Protein AF-A0A537YEX0-F1 (afdb_monomer_lite)

pLDDT: mean 91.03, std 6.36, range [62.44, 97.62]

Sequence (92 aa):
MTRCRDCGLEKPDSDFPRNRSTSSGRGAYCKDCHNRRGRESVRKAGGSRHYHHDHETGSVRGVVCLNCNGGMGHFRDDPVLLAAAAAYLRRG

Foldseek 3Di:
DAAAPPPRDDDDQVQFDQDPVDPVRGDNHGPVVVVVVVVVVCVVVVADWDFAADPPPRHGPDIDHPCVNVVCVVQVVDVVSVVVVVVVVVVD

Structure (mmCIF, N/CA/C/O backbone):
data_AF-A0A537YEX0-F1
#
_entry.id   AF-A0A537YEX0-F1
#
loop_
_atom_site.group_PDB
_atom_site.id
_atom_site.type_symbol
_atom_site.label_atom_id
_atom_site.label_alt_id
_atom_site.label_comp_id
_atom_site.label_asym_id
_atom_site.label_entity_id
_atom_site.label_seq_id
_atom_site.pdbx_PDB_ins_code
_atom_site.Cartn_x
_atom_site.Cartn_y
_atom_site.Cartn_z
_atom_site.occupancy
_atom_site.B_iso_or_equiv
_atom_site.auth_seq_id
_atom_site.auth_comp_id
_atom_site.auth_asym_id
_atom_site.auth_atom_id
_atom_site.pdbx_PDB_model_num
ATOM 1 N N . MET A 1 1 ? -11.467 -3.248 28.860 1.00 87.00 1 MET A N 1
ATOM 2 C CA . MET A 1 1 ? -12.230 -3.948 27.802 1.00 87.00 1 MET A CA 1
ATOM 3 C C . MET A 1 1 ? -13.021 -2.886 27.076 1.00 87.00 1 MET A C 1
ATOM 5 O O . MET A 1 1 ? -13.618 -2.042 27.732 1.00 87.00 1 MET A O 1
ATOM 9 N N . THR A 1 2 ? -12.993 -2.896 25.748 1.00 91.75 2 THR A N 1
ATOM 10 C CA . THR A 1 2 ? -13.636 -1.877 24.915 1.00 91.75 2 THR A CA 1
ATOM 11 C C . THR A 1 2 ? -14.416 -2.572 23.803 1.00 91.75 2 THR A C 1
ATOM 13 O O . THR A 1 2 ? -13.936 -3.537 23.205 1.00 91.75 2 THR A O 1
ATOM 16 N N . ARG A 1 3 ? -15.624 -2.086 23.505 1.00 95.75 3 ARG A N 1
ATOM 17 C CA . ARG A 1 3 ? -16.458 -2.605 22.415 1.00 95.75 3 ARG A CA 1
ATOM 18 C C . ARG A 1 3 ? -16.161 -1.878 21.106 1.00 95.75 3 ARG A C 1
ATOM 20 O O . ARG A 1 3 ? -16.216 -0.650 21.039 1.00 95.75 3 ARG A O 1
ATOM 27 N N . CYS A 1 4 ? -15.870 -2.626 20.043 1.00 97.00 4 CYS A N 1
ATOM 28 C CA . CYS A 1 4 ? -15.657 -2.046 18.720 1.00 97.00 4 CYS A CA 1
ATOM 29 C C . CYS A 1 4 ? -16.983 -1.598 18.093 1.00 97.00 4 CYS A C 1
ATOM 31 O O . CYS A 1 4 ? -17.913 -2.389 17.984 1.00 97.00 4 CYS A O 1
ATOM 33 N N . ARG A 1 5 ? -17.049 -0.353 17.598 1.00 96.12 5 ARG A N 1
ATOM 34 C CA . ARG A 1 5 ? -18.258 0.192 16.944 1.00 96.12 5 ARG A CA 1
ATOM 35 C C . ARG A 1 5 ? -18.544 -0.361 15.540 1.00 96.12 5 ARG A C 1
ATOM 37 O O . ARG A 1 5 ? -19.534 0.030 14.941 1.00 96.12 5 ARG A O 1
ATOM 44 N N . ASP A 1 6 ? -17.661 -1.197 14.998 1.00 95.75 6 ASP A N 1
ATOM 45 C CA . ASP A 1 6 ? -17.765 -1.730 13.632 1.00 95.75 6 ASP A CA 1
ATOM 46 C C . ASP A 1 6 ? -18.130 -3.221 13.675 1.00 95.75 6 ASP A C 1
ATOM 48 O O . ASP A 1 6 ? -19.238 -3.595 13.315 1.00 95.75 6 ASP A O 1
ATOM 52 N N . CYS A 1 7 ? -17.269 -4.073 14.246 1.00 96.75 7 CYS A N 1
ATOM 53 C CA . CYS A 1 7 ? -17.582 -5.500 14.395 1.00 96.75 7 CYS A CA 1
ATOM 54 C C . CYS A 1 7 ? -18.418 -5.850 15.637 1.00 96.75 7 CYS A C 1
ATOM 56 O O . CYS A 1 7 ? -18.788 -7.005 15.811 1.00 96.75 7 CYS A O 1
ATOM 58 N N . GLY A 1 8 ? -18.673 -4.900 16.540 1.00 96.44 8 GLY A N 1
ATOM 59 C CA . GLY A 1 8 ? -19.501 -5.107 17.731 1.00 96.44 8 GLY A CA 1
ATOM 60 C C . GLY A 1 8 ? -18.858 -5.914 18.865 1.00 96.44 8 GLY A C 1
ATOM 61 O O . GLY A 1 8 ? -19.418 -5.910 19.959 1.00 96.44 8 GLY A O 1
ATOM 62 N N . LEU A 1 9 ? -17.706 -6.555 18.633 1.00 96.94 9 LEU A N 1
ATOM 63 C CA . LEU A 1 9 ? -17.014 -7.404 19.608 1.00 96.94 9 LEU A CA 1
ATOM 64 C C . LEU A 1 9 ? -16.375 -6.593 20.744 1.00 96.94 9 LEU A C 1
ATOM 66 O O . LEU A 1 9 ? -15.794 -5.525 20.512 1.00 96.94 9 LEU A O 1
ATOM 70 N N . GLU A 1 10 ? -16.426 -7.144 21.955 1.00 96.94 10 GLU A N 1
ATOM 71 C CA . GLU A 1 10 ? -15.624 -6.693 23.092 1.00 96.94 10 GLU A CA 1
ATOM 72 C C . GLU A 1 10 ? -14.213 -7.269 23.000 1.00 96.94 10 GLU A C 1
ATOM 74 O O . GLU A 1 10 ? -14.023 -8.468 22.802 1.00 96.94 10 GLU A O 1
ATOM 79 N N . LYS A 1 11 ? -13.209 -6.400 23.109 1.00 95.38 11 LYS A N 1
ATOM 80 C CA . LYS A 1 11 ? -11.797 -6.773 23.012 1.00 95.38 11 LYS A CA 1
ATOM 81 C C . LYS A 1 11 ? -10.977 -6.064 24.097 1.00 95.38 11 LYS A C 1
ATOM 83 O O . LYS A 1 11 ? -11.413 -5.028 24.618 1.00 95.38 11 LYS A O 1
ATOM 88 N N . PRO A 1 12 ? -9.784 -6.581 24.440 1.00 96.06 12 PRO A N 1
ATOM 89 C CA . PRO A 1 12 ? -8.851 -5.878 25.310 1.00 96.06 12 PRO A CA 1
ATOM 90 C C . PRO A 1 12 ? -8.524 -4.495 24.754 1.00 96.06 12 PRO A C 1
ATOM 92 O O . PRO A 1 12 ? -8.431 -4.308 23.542 1.00 96.06 12 PRO A O 1
ATOM 95 N N . ASP A 1 13 ? -8.281 -3.517 25.624 1.00 94.12 13 ASP A N 1
ATOM 96 C CA . ASP A 1 13 ? -8.025 -2.148 25.165 1.00 94.12 13 ASP A CA 1
ATOM 97 C C . ASP A 1 13 ? -6.775 -2.084 24.269 1.00 94.12 13 ASP A C 1
ATOM 99 O O . ASP A 1 13 ? -6.656 -1.198 23.421 1.00 94.12 13 ASP A O 1
ATOM 103 N N . SER A 1 14 ? -5.822 -3.009 24.445 1.00 95.06 14 SER A N 1
ATOM 104 C CA . SER A 1 14 ? -4.625 -3.164 23.604 1.00 95.06 14 SER A CA 1
ATOM 105 C C . SER A 1 14 ? -4.934 -3.461 22.136 1.00 95.06 14 SER A C 1
ATOM 107 O O . SER A 1 14 ? -4.093 -3.179 21.280 1.00 95.06 14 SER A O 1
ATOM 109 N N . ASP A 1 15 ? -6.128 -3.963 21.826 1.00 97.31 15 ASP A N 1
ATOM 110 C CA . ASP A 1 15 ? -6.595 -4.198 20.458 1.00 97.31 15 ASP A CA 1
ATOM 111 C C . ASP A 1 15 ? -7.179 -2.945 19.811 1.00 97.31 15 ASP A C 1
ATOM 113 O O . ASP A 1 15 ? -7.628 -2.993 18.668 1.00 97.31 15 ASP A O 1
ATOM 117 N N . PHE A 1 16 ? -7.144 -1.805 20.499 1.00 97.12 16 PHE A N 1
ATOM 118 C CA . PHE A 1 16 ? -7.571 -0.514 19.980 1.00 97.12 16 PHE A CA 1
ATOM 119 C C . PHE A 1 16 ? -6.358 0.417 19.845 1.00 97.12 16 PHE A C 1
ATOM 121 O O . PHE A 1 16 ? -5.483 0.434 20.718 1.00 97.12 16 PHE A O 1
ATOM 128 N N . PRO A 1 17 ? -6.259 1.199 18.754 1.00 96.25 17 PRO A N 1
ATOM 129 C CA . PRO A 1 17 ? -5.190 2.178 18.597 1.00 96.25 17 PRO A CA 1
ATOM 130 C C . PRO A 1 17 ? -5.281 3.244 19.696 1.00 96.25 17 PRO A C 1
ATOM 132 O O . PRO A 1 17 ? -6.375 3.610 20.129 1.00 96.25 17 PRO A O 1
ATOM 135 N N . ARG A 1 18 ? -4.134 3.757 20.156 1.00 95.94 18 ARG A N 1
ATOM 136 C CA . ARG A 1 18 ? -4.111 4.856 21.131 1.00 95.94 18 ARG A CA 1
ATOM 137 C C . ARG A 1 18 ? -4.639 6.127 20.475 1.00 95.94 18 ARG A C 1
ATOM 139 O O . ARG A 1 18 ? -4.193 6.494 19.392 1.00 95.94 18 ARG A O 1
ATOM 146 N N . ASN A 1 19 ? -5.561 6.804 21.145 1.00 94.75 19 ASN A N 1
ATOM 147 C CA . ASN A 1 19 ? -6.092 8.084 20.704 1.00 94.75 19 ASN A CA 1
ATOM 148 C C . ASN A 1 19 ? -6.238 9.031 21.898 1.00 94.75 19 ASN A C 1
ATOM 150 O O . ASN A 1 19 ? -7.235 8.996 22.619 1.00 94.75 19 ASN A O 1
ATOM 154 N N . ARG A 1 20 ? -5.239 9.901 22.071 1.00 95.12 20 ARG A N 1
ATOM 155 C CA . ARG A 1 20 ? -5.188 10.901 23.149 1.00 95.12 20 ARG A CA 1
ATOM 156 C C . ARG A 1 20 ? -6.302 11.950 23.089 1.00 95.12 20 ARG A C 1
ATOM 158 O O . ARG A 1 20 ? -6.517 12.641 24.071 1.00 95.12 20 ARG A O 1
ATOM 165 N N . SER A 1 21 ? -7.007 12.066 21.964 1.00 94.31 21 SER A N 1
ATOM 166 C CA . SER A 1 21 ? -8.129 12.996 21.797 1.00 94.31 21 SER A CA 1
ATOM 167 C C . SER A 1 21 ? -9.453 12.446 22.338 1.00 94.31 21 SER A C 1
ATOM 169 O O . SER A 1 21 ? -10.479 13.108 22.234 1.00 94.31 21 SER A O 1
ATOM 171 N N . THR A 1 22 ? -9.460 11.227 22.882 1.00 90.62 22 THR A N 1
ATOM 172 C CA . THR A 1 22 ? -10.643 10.600 23.486 1.00 90.62 22 THR A CA 1
ATOM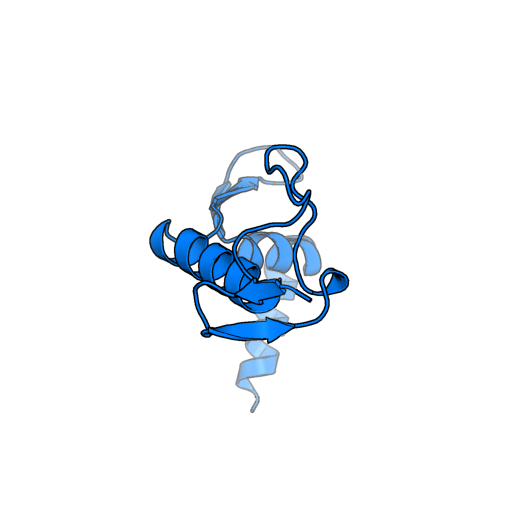 173 C C . THR A 1 22 ? -10.451 10.466 24.989 1.00 90.62 22 THR A C 1
ATOM 175 O O . THR A 1 22 ? -9.339 10.195 25.439 1.00 90.62 22 THR A O 1
ATOM 178 N N . SER A 1 23 ? -11.531 10.591 25.762 1.00 86.88 23 SER A N 1
ATOM 179 C CA . SER A 1 23 ? -11.500 10.425 27.223 1.00 86.88 23 SER A CA 1
ATOM 180 C C . SER A 1 23 ? -10.975 9.054 27.661 1.00 86.88 23 SER A C 1
ATOM 182 O O . SER A 1 23 ? -10.309 8.951 28.683 1.00 86.88 23 SER A O 1
ATOM 184 N N . SER A 1 24 ? -11.215 8.004 26.870 1.00 86.44 24 SER A N 1
ATOM 185 C CA . SER A 1 24 ? -10.709 6.651 27.130 1.00 86.44 24 SER A CA 1
ATOM 186 C C . SER A 1 24 ? -9.270 6.418 26.654 1.00 86.44 24 SER A C 1
ATOM 188 O O . SER A 1 24 ? -8.704 5.352 26.896 1.00 86.44 24 SER A O 1
ATOM 190 N N . GLY A 1 25 ? -8.663 7.363 25.928 1.00 93.56 25 GLY A N 1
ATOM 191 C CA . GLY A 1 25 ? -7.333 7.198 25.338 1.00 93.56 25 GLY A CA 1
ATOM 192 C C . GLY A 1 25 ? -7.255 6.144 24.222 1.00 93.56 25 GLY A C 1
ATOM 193 O O . GLY A 1 25 ? -6.151 5.805 23.778 1.00 93.56 25 GLY A O 1
ATOM 194 N N . ARG A 1 26 ? -8.390 5.600 23.758 1.00 94.06 26 ARG A N 1
ATOM 195 C CA . ARG A 1 26 ? -8.474 4.500 22.782 1.00 94.06 26 ARG A CA 1
ATOM 196 C C . ARG A 1 26 ? -9.403 4.846 21.625 1.00 94.06 26 ARG A C 1
ATOM 198 O O . ARG A 1 26 ? -10.418 5.517 21.779 1.00 94.06 26 ARG A O 1
ATOM 205 N N . GLY A 1 27 ? -9.053 4.356 20.441 1.00 94.38 27 GLY A N 1
ATOM 206 C CA . GLY A 1 27 ? -9.859 4.511 19.238 1.00 94.38 27 GLY A CA 1
ATOM 207 C C . GLY A 1 27 ? -11.230 3.838 19.346 1.00 94.38 27 GLY A C 1
ATOM 208 O O . GLY A 1 27 ? -11.428 2.884 20.089 1.00 94.38 27 GLY A O 1
ATOM 209 N N . ALA A 1 28 ? -12.176 4.312 18.536 1.00 94.88 28 ALA A N 1
ATOM 210 C CA . ALA A 1 28 ? -13.538 3.777 18.448 1.00 94.88 28 ALA A CA 1
ATOM 211 C C . ALA A 1 28 ? -13.632 2.366 17.826 1.00 94.88 28 ALA A C 1
ATOM 213 O O . ALA A 1 28 ? -14.658 1.690 17.937 1.00 94.88 28 ALA A O 1
ATOM 214 N N . TYR A 1 29 ? -12.580 1.937 17.127 1.00 96.56 29 TYR A N 1
ATOM 215 C CA . TYR A 1 29 ? -12.540 0.705 16.346 1.00 96.56 29 TYR A CA 1
ATOM 216 C C . TYR A 1 29 ? -11.326 -0.124 16.750 1.00 96.56 29 TYR A C 1
ATOM 218 O O . TYR A 1 29 ? -10.267 0.446 17.019 1.00 96.56 29 TYR A O 1
ATOM 226 N N . CYS A 1 30 ? -11.459 -1.454 16.758 1.00 97.44 30 CYS A N 1
ATOM 227 C CA . CYS A 1 30 ? -10.298 -2.319 16.94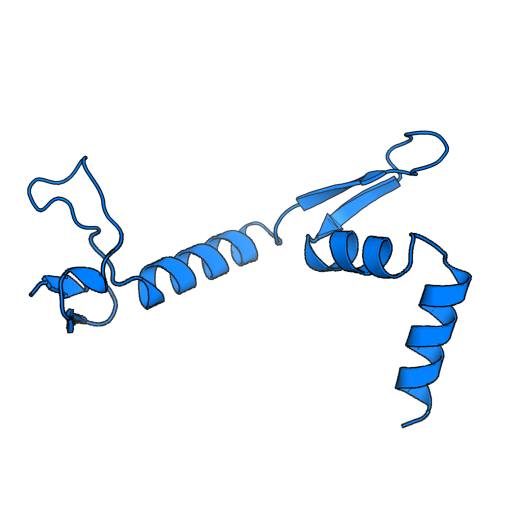3 1.00 97.44 30 CYS A CA 1
ATOM 228 C C . CYS A 1 30 ? -9.303 -2.119 15.788 1.00 97.44 30 CYS A C 1
ATOM 230 O O . CYS A 1 30 ? -9.682 -1.666 14.704 1.00 97.44 30 CYS A O 1
ATOM 232 N N . LYS A 1 31 ? -8.036 -2.480 16.002 1.00 97.19 31 LYS A N 1
AT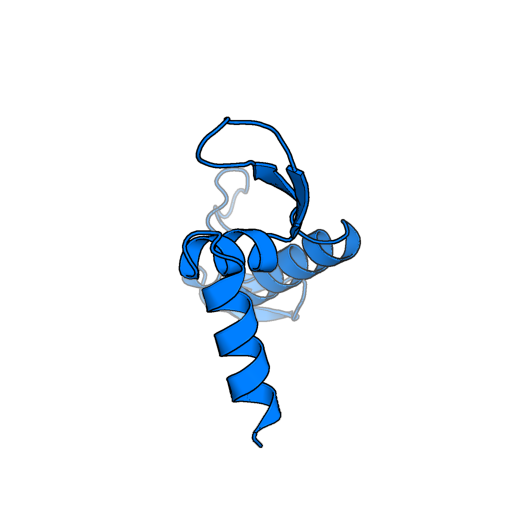OM 233 C CA . LYS A 1 31 ? -6.952 -2.380 15.015 1.00 97.19 31 LYS A CA 1
ATOM 234 C C . LYS A 1 31 ? -7.331 -3.026 13.683 1.00 97.19 31 LYS A C 1
ATOM 236 O O . LYS A 1 31 ? -7.084 -2.433 12.638 1.00 97.19 31 LYS A O 1
ATOM 241 N N . ASP A 1 32 ? -8.008 -4.173 13.707 1.00 97.50 32 ASP A N 1
ATOM 242 C CA . ASP A 1 32 ? -8.435 -4.873 12.489 1.00 97.50 32 ASP A CA 1
ATOM 243 C C . ASP A 1 32 ? -9.441 -4.052 11.677 1.00 97.50 32 ASP A C 1
ATOM 245 O O . ASP A 1 32 ? -9.237 -3.815 10.485 1.00 97.50 32 ASP A O 1
ATOM 249 N N . CYS A 1 33 ? -10.509 -3.569 12.322 1.00 97.56 33 CYS A N 1
ATOM 250 C CA . CYS A 1 33 ? -11.527 -2.749 11.664 1.00 97.56 33 CYS A CA 1
ATOM 251 C C . CYS A 1 33 ? -10.957 -1.393 11.232 1.00 97.56 33 CYS A C 1
ATOM 253 O O . CYS A 1 33 ? -11.235 -0.931 10.127 1.00 97.56 33 CYS A O 1
ATOM 255 N N . HIS A 1 34 ? -10.094 -0.792 12.050 1.00 96.25 34 HIS A N 1
ATOM 256 C CA . HIS A 1 34 ? -9.360 0.420 11.701 1.00 96.25 34 HIS A CA 1
ATOM 257 C C . HIS A 1 34 ? -8.52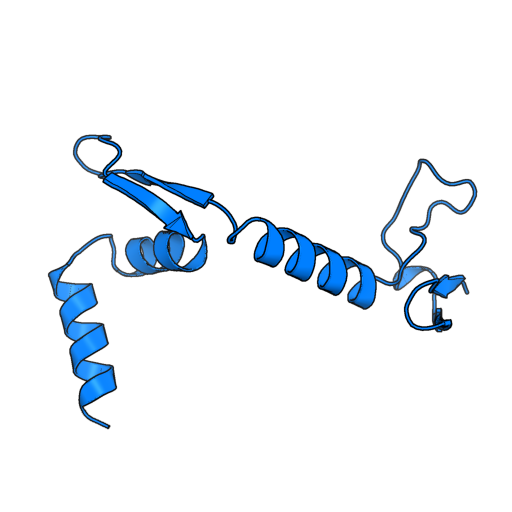0 0.220 10.427 1.00 96.25 34 HIS A C 1
ATOM 259 O O . HIS A 1 34 ? -8.635 0.991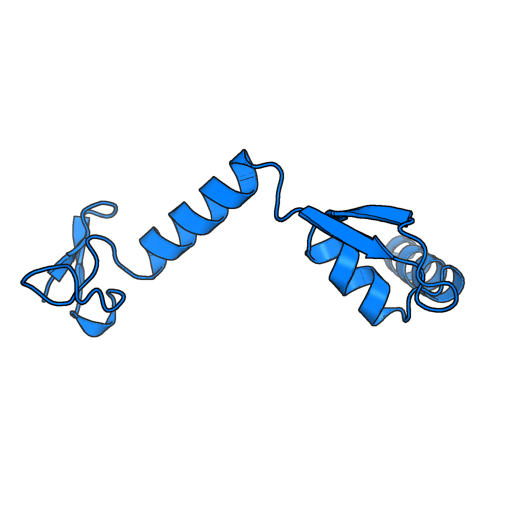 9.475 1.00 96.25 34 HIS A O 1
ATOM 265 N N . ASN A 1 35 ? -7.743 -0.864 10.359 1.00 95.19 35 ASN A N 1
ATOM 266 C CA . ASN A 1 35 ? -6.917 -1.198 9.199 1.00 95.19 35 ASN A CA 1
ATOM 267 C C . ASN A 1 35 ? -7.759 -1.547 7.967 1.00 95.19 35 ASN A C 1
ATOM 269 O O . ASN A 1 35 ? -7.379 -1.205 6.848 1.00 95.19 35 ASN A O 1
ATOM 273 N N . ARG A 1 36 ? -8.898 -2.226 8.147 1.00 95.12 36 ARG A N 1
ATOM 274 C CA . ARG A 1 36 ? -9.847 -2.522 7.065 1.00 95.12 36 ARG A CA 1
ATOM 275 C C . ARG A 1 36 ? -10.399 -1.235 6.452 1.00 95.12 36 ARG A C 1
ATOM 277 O O . ARG A 1 36 ? -10.347 -1.083 5.234 1.00 95.12 36 ARG A O 1
ATOM 284 N N . ARG A 1 37 ? -10.859 -0.294 7.280 1.00 93.81 37 ARG A N 1
ATOM 285 C CA . ARG A 1 37 ? -11.357 1.014 6.823 1.00 93.81 37 ARG A CA 1
ATOM 286 C C . ARG A 1 37 ? -10.270 1.837 6.140 1.00 93.81 37 ARG A C 1
ATOM 288 O O . ARG A 1 37 ? -10.534 2.430 5.100 1.00 93.81 37 ARG A O 1
ATOM 295 N N . GLY A 1 38 ? -9.047 1.822 6.674 1.00 91.44 38 GLY A N 1
ATOM 296 C CA . GLY A 1 38 ? -7.892 2.453 6.031 1.00 91.44 38 GLY A CA 1
ATOM 297 C C . GLY A 1 38 ? -7.648 1.899 4.625 1.00 91.44 38 GLY A C 1
ATOM 298 O O . GLY A 1 38 ? -7.588 2.661 3.662 1.00 91.44 38 GLY A O 1
ATOM 299 N N . ARG A 1 39 ? -7.612 0.567 4.480 1.00 87.38 39 ARG A N 1
ATOM 300 C CA . ARG A 1 39 ? -7.469 -0.108 3.177 1.00 87.38 39 ARG A CA 1
ATOM 301 C C . ARG A 1 39 ? -8.600 0.235 2.207 1.00 87.38 39 ARG A C 1
ATOM 303 O O . ARG A 1 39 ? -8.342 0.481 1.033 1.00 87.38 39 ARG A O 1
ATOM 310 N N . GLU A 1 40 ? -9.843 0.274 2.680 1.00 89.06 40 GLU A N 1
ATOM 311 C CA . GLU A 1 40 ? -10.989 0.661 1.854 1.00 89.06 40 GLU A CA 1
ATOM 312 C C . GLU A 1 40 ? -10.901 2.119 1.390 1.00 89.06 40 GLU A C 1
ATOM 314 O O . GLU A 1 40 ? -11.154 2.396 0.219 1.00 89.06 40 GLU A O 1
ATOM 319 N N . SER A 1 41 ? -10.515 3.039 2.277 1.00 87.50 41 SER A N 1
ATOM 320 C CA . SER A 1 41 ? -10.329 4.452 1.938 1.00 87.50 41 SER A CA 1
ATOM 321 C C . SER A 1 41 ? -9.258 4.624 0.864 1.00 87.50 41 SER A C 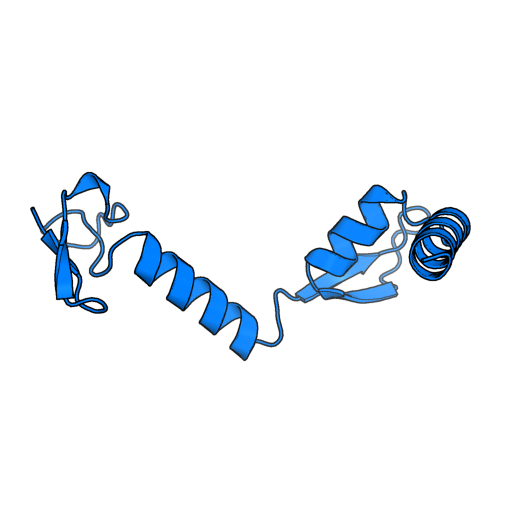1
ATOM 323 O O . SER A 1 41 ? -9.481 5.327 -0.118 1.00 87.50 41 SER A O 1
ATOM 325 N N . VAL A 1 42 ? -8.124 3.932 1.011 1.00 83.06 42 VAL A N 1
ATOM 326 C CA . VAL A 1 42 ? -7.051 3.921 0.006 1.00 83.06 42 VAL A CA 1
ATOM 327 C C . VAL A 1 42 ? -7.560 3.358 -1.320 1.00 83.06 42 VAL A C 1
ATOM 329 O O . VAL A 1 42 ? -7.324 3.955 -2.365 1.00 83.06 42 VAL A O 1
ATOM 332 N N . ARG A 1 43 ? -8.317 2.254 -1.298 1.00 81.88 43 ARG A N 1
ATOM 333 C CA . ARG A 1 43 ? -8.912 1.675 -2.511 1.00 81.88 43 ARG A CA 1
ATOM 334 C C . ARG A 1 43 ? -9.861 2.656 -3.206 1.00 81.88 43 ARG A C 1
ATOM 336 O O . ARG A 1 43 ? -9.740 2.840 -4.412 1.00 81.88 43 ARG A O 1
ATOM 343 N N . LYS A 1 44 ? -10.769 3.305 -2.465 1.00 80.12 44 LYS A N 1
ATOM 344 C CA . LYS A 1 44 ? -11.703 4.315 -3.006 1.00 80.12 44 LYS A CA 1
ATOM 345 C C . LYS A 1 44 ? -10.974 5.526 -3.590 1.00 80.12 44 LYS A C 1
ATOM 347 O O . LYS A 1 44 ? -11.425 6.072 -4.587 1.00 80.12 44 LYS A O 1
ATOM 352 N N . ALA A 1 45 ? -9.833 5.903 -3.018 1.00 79.69 45 ALA A N 1
ATOM 353 C CA . ALA A 1 45 ? -8.978 6.965 -3.543 1.00 79.69 45 ALA A CA 1
ATOM 354 C C . ALA A 1 45 ? -8.178 6.562 -4.807 1.00 79.69 45 ALA A C 1
ATOM 356 O O . ALA A 1 45 ? -7.461 7.395 -5.361 1.00 79.69 45 ALA A O 1
ATOM 357 N N . GLY A 1 46 ? -8.306 5.317 -5.288 1.00 73.12 46 GLY A N 1
ATOM 358 C CA . GLY A 1 46 ? -7.567 4.800 -6.445 1.00 73.12 46 GLY A CA 1
ATOM 359 C C . GLY A 1 46 ? -6.186 4.230 -6.103 1.00 73.12 46 GLY A C 1
ATOM 360 O O . GLY A 1 46 ? -5.319 4.170 -6.969 1.00 73.12 46 GLY A O 1
ATOM 361 N N . GLY A 1 47 ? -5.973 3.819 -4.851 1.00 75.62 47 GLY A N 1
ATOM 362 C CA . GLY A 1 47 ? -4.678 3.382 -4.336 1.00 75.62 47 GLY A CA 1
ATOM 363 C C . GLY A 1 47 ? -3.834 4.543 -3.808 1.00 75.62 47 GLY A C 1
ATOM 364 O O . GLY A 1 47 ? -4.163 5.716 -3.977 1.00 75.62 47 GLY A O 1
ATOM 365 N N . SER A 1 48 ? -2.727 4.223 -3.141 1.00 77.06 48 SER A N 1
ATOM 366 C CA . SER A 1 48 ? -1.717 5.226 -2.814 1.00 77.06 48 SER A CA 1
ATOM 367 C C . SER A 1 48 ? -1.007 5.638 -4.101 1.00 77.06 48 SER A C 1
ATOM 369 O O . SER A 1 48 ? -0.440 4.796 -4.793 1.00 77.06 48 SER A O 1
ATOM 371 N N . ARG A 1 49 ? -1.086 6.924 -4.444 1.00 81.62 49 ARG A N 1
ATOM 372 C CA . ARG A 1 49 ? -0.467 7.501 -5.641 1.00 81.62 49 ARG A CA 1
ATOM 373 C C . ARG A 1 49 ? 0.943 7.962 -5.302 1.00 81.62 49 ARG A C 1
ATOM 375 O O . ARG A 1 49 ? 1.113 8.796 -4.418 1.00 81.62 49 ARG A O 1
ATOM 382 N N . HIS A 1 50 ? 1.930 7.417 -5.999 1.00 82.62 50 HIS A N 1
ATOM 383 C CA . HIS A 1 50 ? 3.336 7.765 -5.839 1.00 82.62 50 HIS A CA 1
ATOM 384 C C . HIS A 1 50 ? 3.890 8.261 -7.172 1.00 82.62 50 HIS A C 1
ATOM 386 O O . HIS A 1 50 ? 3.617 7.665 -8.215 1.00 82.62 50 HIS A O 1
ATOM 392 N N . TYR A 1 51 ? 4.658 9.350 -7.131 1.00 87.25 51 TYR A N 1
ATOM 393 C CA . TYR A 1 51 ? 5.429 9.803 -8.284 1.00 87.25 51 TYR A CA 1
ATOM 394 C C . TYR A 1 51 ? 6.588 8.834 -8.494 1.00 87.25 51 TYR A C 1
ATOM 396 O O . TYR A 1 51 ? 7.487 8.746 -7.656 1.00 87.25 51 TYR A O 1
ATOM 404 N N . HIS A 1 52 ? 6.552 8.101 -9.600 1.00 85.69 52 HIS A N 1
ATOM 405 C CA . HIS A 1 52 ? 7.707 7.346 -10.058 1.00 85.69 52 HIS A CA 1
ATOM 406 C C . HIS A 1 52 ? 8.629 8.297 -10.812 1.00 85.69 52 HIS A C 1
ATOM 408 O O . HIS A 1 52 ? 8.171 9.081 -11.649 1.00 85.69 52 HIS A O 1
ATOM 414 N N . HIS A 1 53 ? 9.914 8.250 -10.492 1.00 88.19 53 HIS A N 1
ATOM 415 C CA . HIS A 1 53 ? 10.926 9.078 -11.124 1.00 88.19 53 HIS A CA 1
ATOM 416 C C . HIS A 1 53 ? 12.083 8.212 -11.590 1.00 88.19 53 HIS A C 1
ATOM 418 O O . HIS A 1 53 ? 12.345 7.131 -11.071 1.00 88.19 53 HIS A O 1
ATOM 424 N N . ASP A 1 54 ? 12.740 8.698 -12.624 1.00 85.12 54 ASP A N 1
ATOM 425 C CA . ASP A 1 54 ? 13.969 8.144 -13.134 1.00 85.12 54 ASP A CA 1
ATOM 426 C C . ASP A 1 54 ? 15.106 8.414 -12.138 1.00 85.12 54 ASP A C 1
ATOM 428 O O . ASP A 1 54 ? 15.343 9.562 -11.759 1.00 85.12 54 ASP A O 1
ATOM 432 N N . HIS A 1 55 ? 15.790 7.363 -11.688 1.00 83.12 55 HIS A N 1
ATOM 433 C CA . HIS A 1 55 ? 16.841 7.481 -10.674 1.00 83.12 55 HIS A CA 1
ATOM 434 C C . HIS A 1 55 ? 18.182 8.006 -11.223 1.00 83.12 55 HIS A C 1
ATOM 436 O O . HIS A 1 55 ? 19.059 8.332 -10.428 1.00 83.12 55 HIS A O 1
ATOM 442 N N . GLU A 1 56 ? 18.345 8.127 -12.546 1.00 85.44 56 GLU A N 1
ATOM 443 C CA . GLU A 1 56 ? 19.563 8.666 -13.173 1.00 85.44 56 GLU A CA 1
ATOM 444 C C . GLU A 1 56 ? 19.435 10.168 -13.471 1.00 85.44 56 GLU A C 1
ATOM 446 O O . GLU A 1 56 ? 20.356 10.946 -13.238 1.00 85.44 56 GLU A O 1
ATOM 451 N N . THR A 1 57 ? 18.271 10.588 -13.961 1.00 89.25 57 THR A N 1
ATOM 452 C CA . THR A 1 57 ? 17.978 11.954 -14.420 1.00 89.25 57 THR A CA 1
ATOM 453 C C . THR A 1 57 ? 17.131 12.754 -13.432 1.00 89.25 57 THR A C 1
ATOM 455 O O . THR A 1 57 ? 17.032 13.972 -13.559 1.00 89.25 57 THR A O 1
ATOM 458 N N . GLY A 1 58 ? 16.469 12.093 -12.477 1.00 87.00 58 GLY A N 1
ATOM 459 C CA . GLY A 1 58 ? 15.515 12.708 -11.548 1.00 87.00 58 GLY A CA 1
ATOM 460 C C . GLY A 1 58 ? 14.156 13.060 -12.169 1.00 87.00 58 GLY A C 1
ATOM 461 O O . GLY A 1 58 ? 13.288 13.601 -11.482 1.00 87.00 58 GLY A O 1
ATOM 462 N N . SER A 1 59 ? 13.942 12.764 -13.455 1.00 90.56 59 SER A N 1
ATOM 463 C CA . SER A 1 59 ? 12.715 13.132 -14.170 1.00 90.56 59 SER A CA 1
ATOM 464 C C . SER A 1 59 ? 11.522 12.282 -13.729 1.00 90.56 59 SER A C 1
ATOM 466 O O . SER A 1 59 ? 11.615 11.058 -13.647 1.00 90.56 59 SER A O 1
ATOM 468 N N . VAL A 1 60 ? 10.364 12.905 -13.492 1.00 90.81 60 VAL A N 1
ATOM 469 C CA . VAL A 1 60 ? 9.123 12.179 -13.167 1.00 90.81 60 VAL A CA 1
ATOM 470 C C . VAL A 1 60 ? 8.631 11.421 -14.401 1.00 90.81 60 VAL A C 1
ATOM 472 O O . VAL A 1 60 ? 8.339 12.026 -15.429 1.00 90.81 60 VAL A O 1
ATOM 475 N N . ARG A 1 61 ? 8.499 10.095 -14.284 1.00 89.06 61 ARG A N 1
ATOM 476 C CA . ARG A 1 61 ? 7.988 9.207 -15.342 1.00 89.06 61 ARG A CA 1
ATOM 477 C C . ARG A 1 61 ? 6.459 9.106 -15.318 1.00 89.06 61 ARG A C 1
ATOM 479 O O . ARG A 1 61 ? 5.836 8.927 -16.359 1.00 89.06 61 ARG A O 1
ATOM 486 N N . GLY A 1 62 ? 5.839 9.235 -14.143 1.00 89.44 62 GLY A N 1
ATOM 487 C CA . GLY A 1 62 ? 4.383 9.222 -14.001 1.00 89.44 62 GLY A CA 1
ATOM 488 C C . GLY A 1 62 ? 3.906 8.916 -12.585 1.00 89.44 62 GLY A C 1
ATOM 489 O O . GLY A 1 62 ? 4.695 8.824 -11.646 1.00 89.44 62 GLY A O 1
ATOM 490 N N . VAL A 1 63 ? 2.590 8.754 -12.428 1.00 89.81 63 VAL A N 1
ATOM 491 C CA . VAL A 1 63 ? 1.969 8.360 -11.156 1.00 89.81 63 VAL A CA 1
ATOM 492 C C . VAL A 1 63 ? 1.635 6.874 -11.191 1.00 89.81 63 VAL A C 1
ATOM 494 O O . VAL A 1 63 ? 0.897 6.419 -12.061 1.00 89.81 63 VAL A O 1
ATOM 497 N N . VAL A 1 64 ? 2.138 6.128 -10.211 1.00 88.38 64 VAL A N 1
ATOM 498 C CA . VAL A 1 64 ? 1.901 4.686 -10.055 1.00 88.38 64 VAL A CA 1
ATOM 499 C C . VAL A 1 64 ? 1.388 4.367 -8.649 1.00 88.38 64 VAL A C 1
ATOM 501 O O . VAL A 1 64 ? 1.446 5.204 -7.745 1.00 88.38 64 VAL A O 1
ATOM 504 N N . CYS A 1 65 ? 0.870 3.152 -8.440 1.00 86.38 65 CYS A N 1
ATOM 505 C CA . CYS A 1 65 ? 0.499 2.707 -7.097 1.00 86.38 65 CYS A CA 1
ATOM 506 C C . CYS A 1 65 ? 1.741 2.336 -6.260 1.00 86.38 65 CYS A C 1
ATOM 508 O O . CYS A 1 65 ? 2.792 2.028 -6.825 1.00 86.38 65 CYS A O 1
ATOM 510 N N . LEU A 1 66 ? 1.630 2.297 -4.924 1.00 83.56 66 LEU A N 1
ATOM 511 C CA . LEU A 1 66 ? 2.749 1.913 -4.037 1.00 83.56 66 LEU A CA 1
ATOM 512 C C . LEU A 1 66 ? 3.376 0.561 -4.401 1.00 83.56 66 LEU A C 1
ATOM 514 O O . LEU A 1 66 ? 4.596 0.433 -4.370 1.00 83.56 66 LEU A O 1
ATOM 518 N N . ASN A 1 67 ? 2.560 -0.429 -4.767 1.00 86.19 67 ASN A N 1
ATOM 519 C CA . ASN A 1 67 ? 3.058 -1.762 -5.107 1.00 86.19 67 ASN A CA 1
ATOM 520 C C . ASN A 1 67 ? 3.852 -1.753 -6.416 1.00 86.19 67 ASN A C 1
ATOM 522 O O . ASN A 1 67 ? 4.882 -2.409 -6.499 1.00 86.19 67 ASN A O 1
ATOM 526 N N . CYS A 1 68 ? 3.407 -0.992 -7.419 1.00 87.25 68 CYS A N 1
ATOM 527 C CA . CYS A 1 68 ? 4.163 -0.814 -8.655 1.00 87.25 68 CYS A CA 1
ATOM 528 C C . CYS A 1 68 ? 5.462 -0.047 -8.389 1.00 87.25 68 CYS A C 1
ATOM 530 O O . CYS A 1 68 ? 6.508 -0.471 -8.863 1.00 87.25 68 CYS A O 1
ATOM 532 N N . ASN A 1 69 ? 5.410 1.029 -7.593 1.00 88.31 69 ASN A N 1
ATOM 533 C CA . ASN A 1 69 ? 6.592 1.817 -7.236 1.00 88.31 69 ASN A CA 1
ATOM 534 C C . ASN A 1 69 ? 7.654 0.966 -6.523 1.00 88.31 69 ASN A C 1
ATOM 536 O O . ASN A 1 69 ? 8.795 0.896 -6.962 1.00 88.31 69 ASN A O 1
ATOM 540 N N . GLY A 1 70 ? 7.266 0.288 -5.438 1.00 87.69 70 GLY A N 1
ATOM 541 C CA . GLY A 1 70 ? 8.169 -0.589 -4.692 1.00 87.69 70 GLY A CA 1
ATOM 542 C C . GLY A 1 70 ? 8.622 -1.790 -5.520 1.00 87.69 70 GLY A C 1
ATOM 543 O O . GLY A 1 70 ? 9.794 -2.150 -5.490 1.00 87.69 70 GLY A O 1
ATOM 544 N N . GLY A 1 71 ? 7.712 -2.361 -6.316 1.00 91.69 71 GLY A N 1
ATOM 545 C CA . GLY A 1 71 ? 8.008 -3.442 -7.249 1.00 91.69 71 GLY A CA 1
ATOM 546 C C . GLY A 1 71 ? 9.137 -3.073 -8.204 1.00 91.69 71 GLY A C 1
ATOM 547 O O . GLY A 1 71 ? 10.133 -3.781 -8.240 1.00 91.69 71 GLY A O 1
ATOM 548 N N . MET A 1 72 ? 9.032 -1.945 -8.911 1.00 91.50 72 MET A N 1
ATOM 549 C CA . MET A 1 72 ? 10.086 -1.479 -9.823 1.00 91.50 72 MET A CA 1
ATOM 550 C C . MET A 1 72 ? 11.424 -1.277 -9.098 1.00 91.50 72 MET A C 1
ATOM 552 O O . MET A 1 72 ? 12.444 -1.768 -9.577 1.00 91.50 72 MET A O 1
ATOM 556 N N . GLY A 1 73 ? 11.413 -0.692 -7.895 1.00 90.12 73 GLY A N 1
ATOM 557 C CA . GLY A 1 73 ? 12.620 -0.532 -7.078 1.00 90.12 73 GLY A CA 1
ATOM 558 C C . GLY A 1 73 ? 13.285 -1.860 -6.682 1.00 90.12 73 GLY A C 1
ATOM 559 O O . GLY A 1 73 ? 14.512 -1.961 -6.682 1.00 90.12 73 GLY A O 1
ATOM 560 N N . HIS A 1 74 ? 12.512 -2.921 -6.420 1.00 93.06 74 HIS A N 1
ATOM 561 C CA . HIS A 1 74 ? 13.067 -4.261 -6.165 1.00 93.06 74 HIS A CA 1
ATOM 562 C C . HIS A 1 74 ? 13.792 -4.857 -7.380 1.00 93.06 74 HIS A C 1
ATOM 564 O O . HIS A 1 74 ? 14.699 -5.671 -7.207 1.00 93.06 74 HIS A O 1
ATOM 570 N N . PHE A 1 75 ? 13.438 -4.420 -8.589 1.00 95.25 75 PHE A N 1
ATOM 571 C CA . PHE A 1 75 ? 14.126 -4.762 -9.835 1.00 95.25 75 PHE A CA 1
ATOM 572 C C . PHE A 1 75 ? 15.107 -3.671 -10.286 1.00 95.25 75 PHE A C 1
ATOM 574 O O . PHE A 1 75 ? 15.521 -3.674 -11.440 1.00 95.25 75 PHE A O 1
ATOM 581 N N . ARG A 1 76 ? 15.500 -2.752 -9.388 1.00 91.31 76 ARG A N 1
ATOM 582 C CA . ARG A 1 76 ? 16.414 -1.626 -9.667 1.00 91.31 76 ARG A CA 1
ATOM 583 C C . ARG A 1 76 ? 15.967 -0.739 -10.831 1.00 91.31 76 ARG A C 1
ATOM 585 O O . ARG A 1 76 ? 16.803 -0.188 -11.536 1.00 91.31 76 ARG A O 1
ATOM 592 N N . ASP A 1 77 ? 14.660 -0.665 -11.061 1.00 90.25 77 ASP A N 1
ATOM 593 C CA . ASP A 1 77 ? 14.064 0.043 -12.194 1.00 90.25 77 ASP A CA 1
ATOM 594 C C . ASP A 1 77 ? 14.581 -0.441 -13.567 1.00 90.25 77 ASP A C 1
ATOM 596 O O . ASP A 1 77 ? 14.434 0.262 -14.569 1.00 90.25 77 ASP A O 1
ATOM 600 N N . ASP A 1 78 ? 15.138 -1.661 -13.622 1.00 92.19 78 ASP A N 1
ATOM 601 C CA . ASP A 1 78 ? 15.705 -2.275 -14.821 1.00 92.19 78 ASP A CA 1
ATOM 602 C C . ASP A 1 78 ? 14.610 -3.023 -15.615 1.00 92.19 78 ASP A C 1
ATOM 604 O O . ASP A 1 78 ? 14.076 -4.045 -15.151 1.00 92.19 78 ASP A O 1
ATOM 608 N N . PRO A 1 79 ? 14.264 -2.557 -16.833 1.00 92.81 79 PRO A N 1
ATOM 609 C CA . PRO A 1 79 ? 13.239 -3.191 -17.656 1.00 92.81 79 PRO A CA 1
ATOM 610 C C . PRO A 1 79 ? 13.603 -4.623 -18.077 1.00 92.81 79 PRO A C 1
ATOM 612 O O . PRO A 1 79 ? 12.699 -5.435 -18.287 1.00 92.81 79 PRO A O 1
ATOM 615 N N . VAL A 1 80 ? 14.892 -4.966 -18.168 1.00 96.44 80 VAL A N 1
ATOM 616 C CA . VAL A 1 80 ? 15.357 -6.313 -18.528 1.00 96.44 80 VAL A CA 1
ATOM 617 C C . VAL A 1 80 ? 15.055 -7.296 -17.399 1.00 96.44 80 VAL A C 1
ATOM 619 O O . VAL A 1 80 ? 14.507 -8.374 -17.648 1.00 96.44 80 VAL A O 1
ATOM 622 N N . LEU A 1 81 ? 15.336 -6.919 -16.147 1.00 96.62 81 LEU A N 1
ATOM 623 C CA . LEU A 1 81 ? 15.033 -7.759 -14.983 1.00 96.62 81 LEU A CA 1
ATOM 624 C C . LEU A 1 81 ? 13.521 -7.930 -14.781 1.00 96.62 81 LEU A C 1
ATOM 626 O O . LEU A 1 81 ? 13.055 -9.040 -14.507 1.00 96.62 81 LEU A O 1
ATOM 630 N N . LEU A 1 82 ? 12.743 -6.863 -14.983 1.00 96.06 82 LEU A N 1
ATOM 631 C CA . LEU A 1 82 ? 11.278 -6.914 -14.943 1.00 96.06 82 LEU A CA 1
ATOM 632 C C . LEU A 1 82 ? 10.709 -7.853 -16.018 1.00 96.06 82 LEU A C 1
ATOM 634 O O . LEU A 1 82 ? 9.833 -8.675 -15.731 1.00 96.06 82 LEU A O 1
ATOM 638 N N . ALA A 1 83 ? 11.223 -7.773 -17.248 1.00 96.44 83 ALA A N 1
ATOM 639 C CA . ALA A 1 83 ? 10.817 -8.655 -18.337 1.00 96.44 83 ALA A CA 1
ATOM 640 C C . ALA A 1 83 ? 11.166 -10.124 -18.045 1.00 96.44 83 ALA A C 1
ATOM 642 O O . ALA A 1 83 ? 10.344 -11.009 -18.298 1.00 96.44 83 ALA A O 1
ATOM 643 N N . ALA A 1 84 ? 12.339 -10.391 -17.462 1.00 97.06 84 ALA A N 1
ATOM 644 C CA . ALA A 1 84 ? 12.746 -11.733 -17.055 1.00 97.06 84 ALA A CA 1
ATOM 645 C C . ALA A 1 84 ? 11.818 -12.318 -15.973 1.00 97.06 84 ALA A C 1
ATOM 647 O O . ALA A 1 84 ? 11.393 -13.470 -16.086 1.00 97.06 84 ALA A O 1
ATOM 648 N N . ALA A 1 85 ? 11.434 -11.520 -14.972 1.00 96.25 85 ALA A N 1
ATOM 649 C CA . ALA A 1 85 ? 10.483 -11.932 -13.939 1.00 96.25 85 ALA A CA 1
ATOM 650 C C . ALA A 1 85 ? 9.092 -12.245 -14.519 1.00 96.25 85 ALA A C 1
ATOM 652 O O . ALA A 1 85 ? 8.492 -13.270 -14.190 1.00 96.25 85 ALA A O 1
ATOM 653 N N . ALA A 1 86 ? 8.595 -11.412 -15.439 1.00 96.69 86 ALA A N 1
ATOM 654 C CA . ALA A 1 86 ? 7.339 -11.674 -16.139 1.00 96.69 86 ALA A CA 1
ATOM 655 C C . ALA A 1 86 ? 7.415 -12.947 -16.999 1.00 96.69 86 ALA A C 1
ATOM 657 O O . ALA A 1 86 ? 6.467 -13.731 -17.032 1.00 96.69 86 ALA A O 1
ATOM 658 N N . ALA A 1 87 ? 8.544 -13.177 -17.676 1.00 97.62 87 ALA A N 1
ATOM 659 C CA . ALA A 1 87 ? 8.770 -14.390 -18.450 1.00 97.62 87 ALA A CA 1
ATOM 660 C C . ALA A 1 87 ? 8.792 -15.642 -17.564 1.00 97.62 87 ALA A C 1
ATOM 662 O O . ALA A 1 87 ? 8.257 -16.664 -17.975 1.00 97.62 87 ALA A O 1
ATOM 663 N N . TYR A 1 88 ? 9.362 -15.569 -16.358 1.00 96.44 88 TYR A N 1
ATOM 664 C CA . TYR A 1 88 ? 9.356 -16.675 -15.397 1.00 96.44 88 TYR A CA 1
ATOM 665 C C . TYR A 1 88 ? 7.931 -17.087 -15.001 1.00 96.44 88 TYR A C 1
ATOM 667 O O . TYR A 1 88 ? 7.598 -18.265 -15.089 1.00 96.44 88 TYR A O 1
ATOM 675 N N . LEU A 1 89 ? 7.064 -16.124 -14.663 1.00 96.75 89 LEU A N 1
ATOM 676 C CA . LEU A 1 89 ? 5.661 -16.396 -14.308 1.00 96.75 89 LEU A CA 1
ATOM 677 C C . LEU A 1 89 ? 4.860 -17.042 -15.447 1.00 96.75 89 LEU A C 1
ATOM 679 O O . LEU A 1 89 ? 3.935 -17.802 -15.190 1.00 96.75 89 LEU A O 1
ATOM 683 N N . ARG A 1 90 ? 5.209 -16.744 -16.703 1.00 96.62 90 ARG A N 1
ATOM 684 C CA . ARG A 1 90 ? 4.540 -17.292 -17.895 1.00 96.62 90 ARG A CA 1
ATOM 685 C C . ARG A 1 90 ? 4.968 -18.718 -18.254 1.00 96.62 90 ARG A C 1
ATOM 687 O O . ARG A 1 90 ? 4.396 -19.283 -19.175 1.00 96.62 90 ARG A O 1
ATOM 694 N N . ARG A 1 91 ? 5.993 -19.276 -17.601 1.00 92.94 91 ARG A N 1
ATOM 695 C CA . ARG A 1 91 ? 6.475 -20.650 -17.855 1.00 92.94 91 ARG A CA 1
ATOM 696 C C . ARG A 1 91 ? 5.691 -21.720 -17.080 1.00 92.94 91 ARG A C 1
ATOM 698 O O . ARG A 1 91 ? 6.066 -22.886 -17.168 1.00 92.94 91 ARG A O 1
ATOM 705 N N . GLY A 1 92 ? 4.678 -21.316 -16.308 1.00 62.44 92 GLY A N 1
ATOM 706 C CA . GLY A 1 92 ? 3.760 -22.198 -15.582 1.00 62.44 92 GLY A CA 1
ATOM 707 C C . GLY A 1 92 ? 2.543 -22.575 -16.407 1.00 62.44 92 GLY A C 1
ATOM 708 O O . GLY A 1 92 ? 1.991 -21.666 -17.067 1.00 62.44 92 GLY A O 1
#

Radius of gyration: 20.28 Å; chains: 1; bounding box: 39×35×46 Å

Secondary structure (DSSP, 8-state):
-EE-TTT--EE-GGGS-B-TTSTTSB-SS-HHHHHHHHHHHHHHTTS-EEEEE-TTT--EEEEEEHHHHHHHHHTTT-HHHHHHHHHHHTT-